Protein AF-A0A1F8Q2B1-F1 (afdb_monomer)

Sequence (82 aa):
MVLSRALFQAKADFAAGERDAKDLLASVVDLLATEPLVKLQYVSCAHPDTLQELNGQVSQALISLAANIGKTRLIDNVLLEA

Radius of gyration: 12.06 Å; Cα contacts (8 Å, |Δi|>4): 148; chains: 1; bounding box: 28×23×32 Å

pLDDT: mean 95.63, std 3.07, range [76.56, 97.94]

Structure (mmCIF, N/CA/C/O backbone):
data_AF-A0A1F8Q2B1-F1
#
_entry.id   AF-A0A1F8Q2B1-F1
#
loop_
_atom_site.group_PDB
_atom_site.id
_atom_site.type_symbol
_atom_site.label_atom_id
_atom_site.label_alt_id
_atom_site.label_comp_id
_atom_site.label_asym_id
_atom_site.label_entity_id
_atom_site.label_seq_id
_atom_site.pdbx_PDB_ins_code
_atom_site.Cartn_x
_atom_site.Cartn_y
_atom_site.Cartn_z
_atom_site.occupancy
_atom_site.B_iso_or_equiv
_atom_site.auth_seq_id
_atom_site.auth_comp_id
_atom_site.auth_asym_id
_atom_site.auth_atom_id
_atom_site.pdbx_PDB_model_num
ATOM 1 N N . MET A 1 1 ? -15.159 -3.097 -1.824 1.00 81.69 1 MET A N 1
ATOM 2 C CA . MET A 1 1 ? -15.004 -1.993 -0.842 1.00 81.69 1 MET A CA 1
ATOM 3 C C . MET A 1 1 ? -13.917 -1.042 -1.329 1.00 81.69 1 MET A C 1
ATOM 5 O O . MET A 1 1 ? -13.214 -1.400 -2.264 1.00 81.69 1 MET A O 1
ATOM 9 N N . VAL A 1 2 ? -13.767 0.154 -0.749 1.00 91.38 2 VAL A N 1
ATOM 10 C CA . VAL A 1 2 ? -12.712 1.101 -1.172 1.00 91.38 2 VAL A CA 1
ATOM 11 C C . VAL A 1 2 ? -11.292 0.561 -0.932 1.00 91.38 2 VAL A C 1
ATOM 13 O O . VAL A 1 2 ? -10.431 0.782 -1.770 1.00 91.38 2 VAL A O 1
ATOM 16 N N . LEU A 1 3 ? -11.081 -0.252 0.115 1.00 93.69 3 LEU A N 1
ATOM 17 C CA . LEU A 1 3 ? -9.797 -0.920 0.403 1.00 93.69 3 LEU A CA 1
ATOM 18 C C . LEU A 1 3 ? -9.338 -1.806 -0.762 1.00 93.69 3 LEU A C 1
ATOM 20 O O . LEU A 1 3 ? -8.272 -1.588 -1.330 1.00 93.69 3 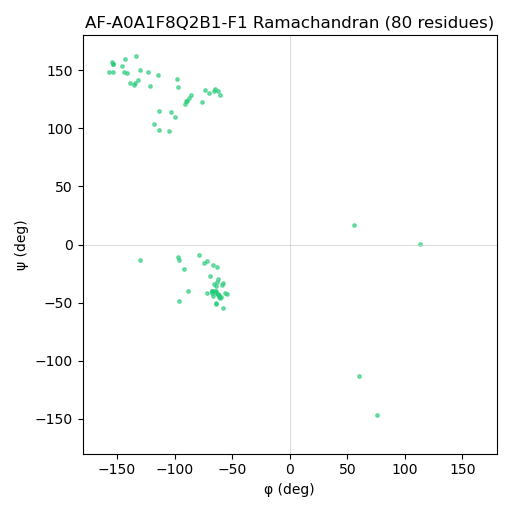LEU A O 1
ATOM 24 N N . SER A 1 4 ? -10.199 -2.734 -1.186 1.00 95.06 4 SER A N 1
ATOM 25 C CA . SER A 1 4 ? -9.905 -3.626 -2.310 1.00 95.06 4 SER A CA 1
ATOM 26 C C . SER A 1 4 ? -9.739 -2.860 -3.628 1.00 95.06 4 SER A C 1
ATOM 28 O O . SER A 1 4 ? -8.906 -3.219 -4.452 1.00 95.06 4 SER A O 1
ATOM 30 N N . ARG A 1 5 ? -10.510 -1.780 -3.837 1.00 95.94 5 ARG A N 1
ATOM 31 C CA . ARG A 1 5 ? -10.357 -0.909 -5.016 1.00 95.94 5 ARG A CA 1
ATOM 32 C C . ARG A 1 5 ? -9.000 -0.202 -5.027 1.00 95.94 5 ARG A C 1
ATOM 34 O O . ARG A 1 5 ? -8.408 -0.112 -6.091 1.00 95.94 5 ARG A O 1
ATOM 41 N N . ALA A 1 6 ? -8.515 0.257 -3.875 1.00 96.75 6 ALA A N 1
ATOM 42 C CA . ALA A 1 6 ? -7.240 0.964 -3.764 1.00 96.75 6 ALA A CA 1
ATOM 43 C C . ALA A 1 6 ? -6.065 0.034 -4.079 1.00 96.75 6 ALA A C 1
ATOM 45 O O . ALA A 1 6 ? -5.199 0.372 -4.878 1.00 96.75 6 ALA A O 1
ATOM 46 N N . LEU A 1 7 ? -6.096 -1.188 -3.547 1.00 97.31 7 LEU A N 1
ATOM 47 C CA . LEU A 1 7 ? -5.094 -2.206 -3.860 1.00 97.31 7 LEU A CA 1
ATOM 48 C C . LEU A 1 7 ? -5.120 -2.622 -5.337 1.00 97.31 7 LEU A C 1
ATOM 50 O O . LEU A 1 7 ? -4.070 -2.765 -5.962 1.00 97.31 7 LEU A O 1
ATOM 54 N N . PHE A 1 8 ? -6.306 -2.788 -5.928 1.00 97.00 8 PHE A N 1
ATOM 55 C CA . PHE A 1 8 ? -6.408 -3.097 -7.355 1.00 97.00 8 PHE A CA 1
ATOM 56 C C . PHE A 1 8 ? -6.004 -1.934 -8.259 1.00 97.00 8 PHE A C 1
ATOM 58 O O . PHE A 1 8 ? -5.522 -2.199 -9.357 1.00 97.00 8 PHE A O 1
ATOM 65 N N . GLN A 1 9 ? -6.138 -0.686 -7.807 1.00 96.75 9 GLN A N 1
ATOM 66 C CA . GLN A 1 9 ? -5.595 0.461 -8.527 1.00 96.75 9 GLN A CA 1
ATOM 67 C C . GLN A 1 9 ? -4.068 0.379 -8.588 1.00 96.75 9 GLN A C 1
ATOM 69 O O . GLN A 1 9 ? -3.523 0.365 -9.683 1.00 96.75 9 GLN A O 1
ATOM 74 N N . ALA A 1 10 ? -3.389 0.175 -7.456 1.00 97.06 10 ALA A N 1
ATOM 75 C CA . ALA A 1 10 ? -1.936 -0.008 -7.456 1.00 97.06 10 ALA A CA 1
ATOM 76 C C . ALA A 1 10 ? -1.492 -1.213 -8.306 1.00 97.06 10 ALA A C 1
ATOM 78 O O . ALA A 1 10 ? -0.475 -1.156 -8.992 1.00 97.06 10 ALA A O 1
ATOM 79 N N . LYS A 1 11 ? -2.282 -2.296 -8.331 1.00 97.25 11 LYS A N 1
ATOM 80 C CA . LYS A 1 11 ? -2.036 -3.425 -9.241 1.00 97.25 11 LYS A CA 1
ATOM 81 C C . LYS A 1 11 ? -2.181 -3.046 -10.714 1.00 97.25 11 LYS A C 1
ATOM 83 O O . LYS A 1 11 ? -1.394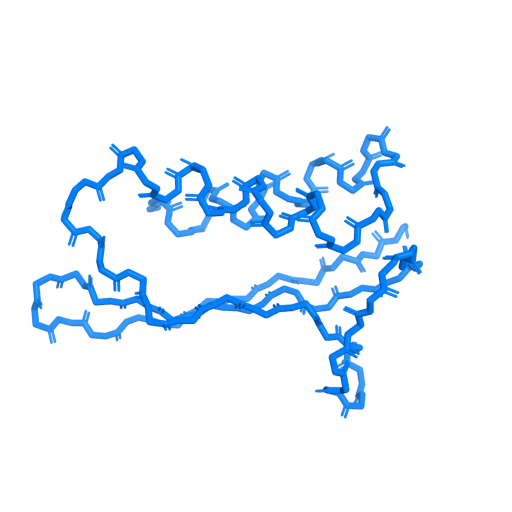 -3.515 -11.533 1.00 97.25 11 LYS A O 1
ATOM 88 N N . ALA A 1 12 ? -3.167 -2.225 -11.057 1.00 97.06 12 ALA A N 1
ATOM 89 C CA . ALA A 1 12 ? -3.346 -1.727 -12.414 1.00 97.06 12 ALA A CA 1
ATOM 90 C C . ALA A 1 12 ? -2.215 -0.770 -12.821 1.00 97.06 12 ALA A C 1
ATOM 92 O O . ALA A 1 12 ? -1.695 -0.903 -13.924 1.00 97.06 12 ALA A O 1
ATOM 93 N N . ASP A 1 13 ? -1.787 0.121 -11.925 1.00 96.75 13 ASP A N 1
ATOM 94 C CA . ASP A 1 13 ? -0.669 1.046 -12.151 1.00 96.75 13 ASP A CA 1
ATOM 95 C C . ASP A 1 13 ? 0.632 0.262 -12.376 1.00 96.75 13 ASP A C 1
ATOM 97 O O . ASP A 1 13 ? 1.361 0.498 -13.342 1.00 96.75 13 ASP A O 1
ATOM 101 N N . PHE A 1 14 ? 0.864 -0.774 -11.563 1.00 97.31 14 PHE A N 1
ATOM 102 C CA . PHE A 1 14 ? 1.963 -1.707 -11.773 1.00 97.31 14 PHE A CA 1
ATOM 103 C C . PHE A 1 14 ? 1.849 -2.433 -13.123 1.00 97.31 14 PHE A C 1
ATOM 105 O O . PHE A 1 14 ? 2.808 -2.492 -13.888 1.00 97.31 14 PHE A O 1
ATOM 112 N N . ALA A 1 15 ? 0.677 -2.943 -13.496 1.00 96.00 15 ALA A N 1
ATOM 113 C CA . ALA A 1 15 ? 0.494 -3.563 -14.810 1.00 96.00 15 ALA A CA 1
ATOM 114 C C . ALA A 1 15 ? 0.724 -2.575 -15.977 1.00 96.00 15 ALA A C 1
ATOM 116 O O . ALA A 1 15 ? 1.181 -2.982 -17.043 1.00 96.00 15 ALA A O 1
ATOM 117 N N . ALA A 1 16 ? 0.461 -1.281 -15.769 1.00 96.44 16 ALA A N 1
ATOM 118 C CA . ALA A 1 16 ? 0.678 -0.216 -16.748 1.00 96.44 16 ALA A CA 1
ATOM 119 C C . ALA A 1 16 ? 2.146 0.237 -16.867 1.00 96.44 16 ALA A C 1
ATOM 121 O O . ALA A 1 16 ? 2.480 0.980 -17.789 1.00 96.44 16 ALA A O 1
ATOM 122 N N . GLY A 1 17 ? 3.026 -0.231 -15.977 1.00 96.31 17 GLY A N 1
ATOM 123 C CA . GLY A 1 17 ? 4.463 0.040 -16.020 1.00 96.31 17 GLY A CA 1
ATOM 124 C C . GLY A 1 17 ? 4.991 0.893 -14.870 1.00 96.31 17 GLY A C 1
ATOM 125 O O . GLY A 1 17 ? 6.199 1.115 -14.826 1.00 96.31 17 GLY A O 1
ATOM 126 N N . GLU A 1 18 ? 4.143 1.321 -13.929 1.00 97.12 18 GLU A N 1
ATOM 127 C CA . GLU A 1 18 ? 4.616 1.982 -12.711 1.00 97.12 18 GLU A CA 1
ATOM 128 C C . GLU A 1 18 ? 5.429 0.994 -11.869 1.00 97.12 18 GLU A C 1
ATOM 130 O O . GLU A 1 18 ? 5.042 -0.160 -11.661 1.00 97.12 18 GLU A O 1
ATOM 135 N N . ARG A 1 19 ? 6.604 1.415 -11.419 1.00 96.31 19 ARG A N 1
ATOM 136 C CA . ARG A 1 19 ? 7.541 0.573 -10.673 1.00 96.31 19 ARG A CA 1
ATOM 137 C C . ARG A 1 19 ? 8.014 1.247 -9.399 1.00 96.31 19 ARG A C 1
ATOM 139 O O . ARG A 1 19 ? 8.609 0.554 -8.586 1.00 96.31 19 ARG A O 1
ATOM 146 N N . ASP A 1 20 ? 7.790 2.541 -9.197 1.00 97.38 20 ASP A N 1
ATOM 147 C CA . ASP A 1 20 ? 8.204 3.204 -7.969 1.00 97.38 20 ASP A CA 1
ATOM 148 C C . ASP A 1 20 ? 7.255 2.865 -6.811 1.00 97.38 20 ASP A C 1
ATOM 150 O O . ASP A 1 20 ? 6.044 3.086 -6.861 1.00 97.38 20 ASP A O 1
ATOM 154 N N . ALA A 1 21 ? 7.814 2.315 -5.732 1.00 96.75 21 ALA A N 1
ATOM 155 C CA . ALA A 1 21 ? 7.055 1.931 -4.550 1.00 96.75 21 ALA A CA 1
ATOM 156 C C . ALA A 1 21 ? 6.292 3.109 -3.924 1.00 96.75 21 ALA A C 1
ATOM 158 O O . ALA A 1 21 ? 5.210 2.898 -3.379 1.00 96.75 21 ALA A O 1
ATOM 159 N N . LYS A 1 22 ? 6.824 4.337 -3.984 1.00 96.88 22 LYS A N 1
ATOM 160 C CA . LYS A 1 22 ? 6.150 5.510 -3.415 1.00 96.88 22 LYS A CA 1
ATOM 161 C C . LYS A 1 22 ? 4.942 5.901 -4.247 1.00 96.88 22 LYS A C 1
ATOM 163 O O . LYS A 1 22 ? 3.907 6.184 -3.656 1.00 96.88 22 LYS A O 1
ATOM 168 N N . ASP A 1 23 ? 5.057 5.865 -5.569 1.00 97.19 23 ASP A N 1
ATOM 169 C CA . ASP A 1 23 ? 3.955 6.214 -6.469 1.00 97.19 23 ASP A CA 1
ATOM 170 C C . ASP A 1 23 ? 2.819 5.183 -6.371 1.00 97.19 23 ASP A C 1
ATOM 172 O O . ASP A 1 23 ? 1.647 5.543 -6.243 1.00 97.19 23 ASP A O 1
ATOM 176 N N . LEU A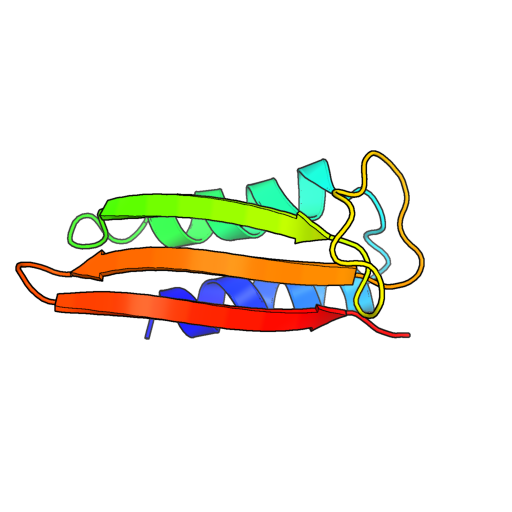 1 24 ? 3.164 3.894 -6.276 1.00 97.06 24 LEU A N 1
ATOM 177 C CA . LEU A 1 24 ? 2.195 2.824 -6.017 1.00 97.06 24 LEU A CA 1
ATOM 178 C C . LEU A 1 24 ? 1.480 3.003 -4.668 1.00 97.06 24 LEU A C 1
ATOM 180 O O . LEU A 1 24 ? 0.264 2.832 -4.581 1.00 97.06 24 LEU A O 1
ATOM 184 N N . LEU A 1 25 ? 2.210 3.357 -3.605 1.00 97.25 25 LEU A N 1
ATOM 185 C CA . LEU A 1 25 ? 1.616 3.628 -2.292 1.00 97.25 25 LEU A CA 1
ATOM 186 C C . LEU A 1 25 ? 0.752 4.891 -2.300 1.00 97.25 25 LEU A C 1
ATOM 188 O O . LEU A 1 25 ? -0.318 4.891 -1.690 1.00 97.25 25 LEU A O 1
ATOM 192 N N . ALA A 1 26 ? 1.188 5.943 -2.994 1.00 97.00 26 ALA A N 1
ATOM 193 C CA . ALA A 1 26 ? 0.441 7.187 -3.130 1.00 97.00 26 ALA A CA 1
ATOM 194 C C . ALA A 1 26 ? -0.918 6.935 -3.794 1.00 97.00 26 ALA A C 1
ATOM 196 O O . ALA A 1 26 ? -1.936 7.345 -3.247 1.00 97.00 26 ALA A O 1
ATOM 197 N N . SER A 1 27 ? -0.955 6.143 -4.870 1.00 96.62 27 SER A N 1
ATOM 198 C CA . SER A 1 27 ? -2.199 5.727 -5.536 1.00 96.62 27 SER A CA 1
ATOM 199 C C . SER A 1 27 ? -3.193 5.055 -4.573 1.00 96.62 27 SER A C 1
ATOM 201 O O . SER A 1 27 ? -4.387 5.380 -4.553 1.00 96.62 27 SER A O 1
ATOM 203 N N . VAL A 1 28 ? -2.703 4.174 -3.688 1.00 97.00 28 VAL A N 1
ATOM 204 C CA . VAL A 1 28 ? -3.539 3.556 -2.644 1.00 97.00 28 VAL A CA 1
ATOM 205 C C . VAL A 1 28 ? -4.058 4.607 -1.664 1.00 97.00 28 VAL A C 1
ATOM 207 O O . VAL A 1 28 ? -5.254 4.636 -1.373 1.00 97.00 28 VAL A O 1
ATOM 210 N N . VAL A 1 29 ? -3.176 5.459 -1.135 1.00 96.81 29 VAL A N 1
ATOM 211 C CA . VAL A 1 29 ? -3.531 6.482 -0.139 1.00 96.81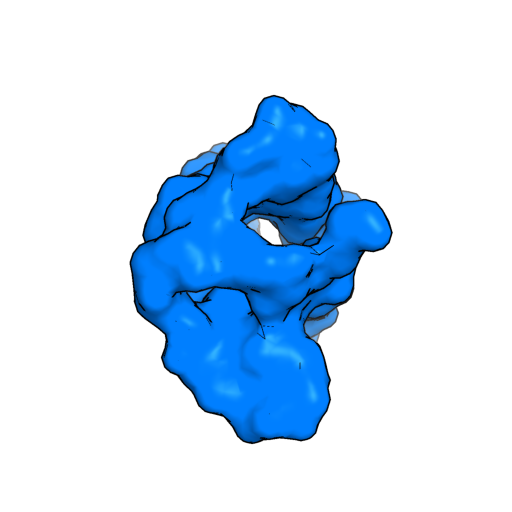 29 VAL A CA 1
ATOM 212 C C . VAL A 1 29 ? -4.547 7.472 -0.700 1.00 96.81 29 VAL A C 1
ATOM 214 O O . VAL A 1 29 ? -5.549 7.745 -0.037 1.00 96.81 29 VAL A O 1
ATOM 217 N N . ASP A 1 30 ? -4.333 7.952 -1.921 1.00 96.06 30 ASP A N 1
ATOM 218 C CA . ASP A 1 30 ? -5.186 8.937 -2.579 1.00 96.0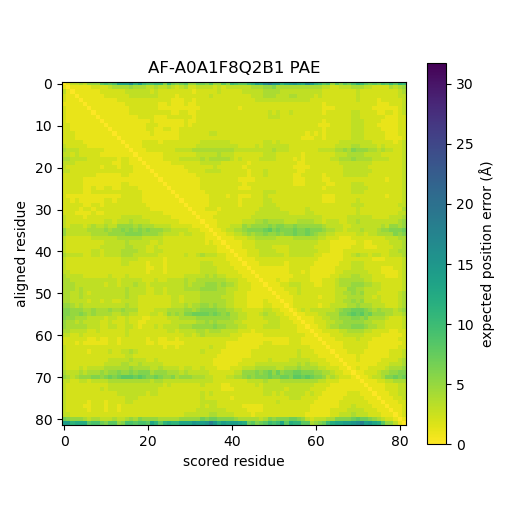6 30 ASP A CA 1
ATOM 219 C C . ASP A 1 30 ? -6.596 8.389 -2.792 1.00 96.06 30 ASP A C 1
ATOM 221 O O . ASP A 1 30 ? -7.580 9.072 -2.496 1.00 96.06 30 ASP A O 1
ATOM 225 N N . LEU A 1 31 ? -6.728 7.124 -3.214 1.00 95.62 31 LEU A N 1
ATOM 226 C CA . LEU A 1 31 ? -8.048 6.518 -3.359 1.00 95.62 31 LEU A CA 1
ATOM 227 C C . LEU A 1 31 ? -8.738 6.320 -2.004 1.00 95.62 31 LEU A C 1
ATOM 229 O O . LEU A 1 31 ? -9.942 6.560 -1.890 1.00 95.62 31 LEU A O 1
ATOM 233 N N . LEU A 1 32 ? -8.009 5.905 -0.965 1.00 95.31 32 LEU A N 1
ATOM 234 C CA . LEU A 1 32 ? -8.584 5.751 0.375 1.00 95.31 32 LEU A CA 1
ATOM 235 C C . LEU A 1 32 ? -9.027 7.089 0.972 1.00 95.31 32 LEU A C 1
ATOM 237 O O . LEU A 1 32 ? -10.054 7.127 1.647 1.00 95.31 32 LEU A O 1
ATOM 241 N N . ALA A 1 33 ? -8.313 8.179 0.684 1.00 93.88 33 ALA A N 1
ATOM 242 C CA . ALA A 1 33 ? -8.662 9.522 1.138 1.00 93.88 33 ALA A CA 1
ATOM 243 C C . ALA A 1 33 ? -10.014 10.015 0.587 1.00 93.88 33 ALA A C 1
ATOM 245 O O . ALA A 1 33 ? -10.629 10.903 1.179 1.00 93.88 33 ALA A O 1
ATOM 246 N N . THR A 1 34 ? -10.518 9.416 -0.500 1.00 94.31 34 THR A N 1
ATOM 247 C CA . THR A 1 34 ? -11.854 9.726 -1.041 1.00 94.31 34 THR A CA 1
ATOM 248 C C . THR A 1 34 ? -13.010 9.194 -0.186 1.00 94.31 34 THR A C 1
ATOM 250 O O . THR A 1 34 ? -14.147 9.625 -0.373 1.00 94.31 34 THR A O 1
ATOM 253 N N . GLU A 1 35 ? -12.746 8.287 0.762 1.00 94.25 35 GLU A N 1
ATOM 254 C CA . GLU A 1 35 ? -13.756 7.688 1.637 1.00 94.25 35 GLU A CA 1
ATOM 255 C C . GLU A 1 35 ? -13.540 8.116 3.104 1.00 94.25 35 GLU A C 1
ATOM 257 O O . GLU A 1 35 ? -12.736 7.512 3.820 1.00 94.25 35 GLU A O 1
ATOM 262 N N . PRO A 1 36 ? -14.275 9.125 3.610 1.00 90.94 36 PRO A N 1
ATOM 263 C CA . PRO A 1 36 ? -14.043 9.701 4.938 1.00 90.94 36 PRO A CA 1
ATOM 264 C C . PRO A 1 36 ? -14.333 8.743 6.105 1.00 90.94 36 PRO A C 1
ATOM 266 O O . PRO A 1 36 ? -13.892 8.986 7.230 1.00 90.94 36 PRO A O 1
ATOM 269 N N . LEU A 1 37 ? -15.076 7.653 5.877 1.00 93.56 37 LEU A N 1
ATOM 270 C CA . LEU A 1 37 ? -15.330 6.639 6.906 1.00 93.56 37 LEU A CA 1
ATOM 271 C C . LEU A 1 37 ? -14.118 5.740 7.178 1.00 93.56 37 LEU A C 1
ATOM 273 O O . LEU A 1 37 ? -14.087 5.051 8.204 1.00 93.56 37 LEU A O 1
ATOM 277 N N . VAL A 1 38 ? -13.136 5.736 6.276 1.00 95.56 38 VAL A N 1
ATOM 278 C CA . VAL A 1 38 ? -11.933 4.914 6.374 1.00 95.56 38 VAL A CA 1
ATOM 279 C C . VAL A 1 38 ? -10.844 5.682 7.107 1.00 95.56 38 VAL A C 1
ATOM 281 O O . VAL A 1 38 ? -10.383 6.732 6.678 1.00 95.56 38 VAL A O 1
ATOM 284 N N . LYS A 1 39 ? -10.385 5.118 8.223 1.00 95.88 39 LYS A N 1
ATOM 285 C CA . LYS A 1 39 ? -9.224 5.620 8.963 1.00 95.88 39 LYS A CA 1
ATOM 286 C C . LYS A 1 39 ? -8.039 4.702 8.714 1.00 95.88 39 LYS A C 1
ATOM 288 O O . LYS A 1 39 ? -7.939 3.651 9.355 1.00 95.88 39 LYS A O 1
ATOM 293 N N . LEU A 1 40 ? -7.177 5.086 7.776 1.00 96.19 40 LEU A N 1
ATOM 294 C CA . LEU A 1 40 ? -5.943 4.364 7.466 1.00 96.19 40 LEU A CA 1
ATOM 295 C C . LEU A 1 40 ? -5.033 4.319 8.705 1.00 96.19 40 LEU A C 1
ATOM 297 O O . LEU A 1 40 ? -4.784 5.347 9.331 1.00 96.19 40 LEU A O 1
ATOM 301 N N . GLN A 1 41 ? -4.570 3.125 9.075 1.00 96.56 41 GLN A N 1
ATOM 302 C CA . GLN A 1 41 ? -3.579 2.927 10.139 1.00 96.56 41 GLN A CA 1
ATOM 303 C C . GLN A 1 41 ? -2.177 2.815 9.554 1.00 96.56 41 GLN A C 1
ATOM 305 O O . GLN A 1 41 ? -1.257 3.465 10.037 1.00 96.56 41 GLN A O 1
ATOM 310 N N . TYR A 1 42 ? -2.024 1.977 8.528 1.00 95.06 42 TYR A N 1
ATOM 311 C CA . TYR A 1 42 ? -0.784 1.851 7.777 1.00 95.06 42 TYR A CA 1
ATOM 312 C C . TYR A 1 42 ? -1.069 1.365 6.358 1.00 95.06 42 TYR A C 1
ATOM 314 O O . TYR A 1 42 ? -2.068 0.686 6.107 1.00 95.06 42 TYR A O 1
ATOM 322 N N . VAL A 1 43 ? -0.147 1.696 5.463 1.00 97.00 43 VAL A N 1
ATOM 323 C CA . VAL A 1 43 ? 0.032 1.083 4.152 1.00 97.00 43 VAL A CA 1
ATOM 324 C C . VAL A 1 43 ? 1.533 0.854 3.984 1.00 97.00 43 VAL A C 1
ATOM 326 O O . VAL A 1 43 ? 2.325 1.700 4.396 1.00 97.00 43 VAL A O 1
ATOM 329 N N . SER A 1 44 ? 1.934 -0.297 3.461 1.00 97.06 44 SER A N 1
ATOM 330 C CA . SER A 1 44 ? 3.344 -0.643 3.262 1.00 97.06 44 SER A CA 1
ATOM 331 C C . SER A 1 44 ? 3.523 -1.396 1.950 1.00 97.06 44 SER A C 1
ATOM 333 O O . SER A 1 44 ? 2.629 -2.128 1.520 1.00 97.06 44 SER A O 1
ATOM 335 N N . CYS A 1 45 ? 4.678 -1.187 1.323 1.00 97.81 45 CYS A N 1
ATOM 336 C CA . CYS A 1 45 ? 5.145 -1.892 0.139 1.00 97.81 45 CYS A CA 1
ATOM 337 C C . CYS A 1 45 ? 6.372 -2.703 0.554 1.00 97.81 45 CYS A C 1
ATOM 339 O O . CYS A 1 45 ? 7.387 -2.132 0.954 1.00 97.81 45 CYS A O 1
ATOM 341 N N . ALA A 1 46 ? 6.276 -4.028 0.498 1.00 97.94 46 ALA A N 1
ATOM 342 C CA . ALA A 1 46 ? 7.314 -4.920 0.998 1.00 97.94 46 ALA A CA 1
ATOM 343 C C . ALA A 1 46 ? 7.637 -6.036 0.004 1.00 97.94 46 ALA A C 1
ATOM 345 O O . ALA A 1 46 ? 6.853 -6.340 -0.891 1.00 97.94 46 ALA A O 1
ATOM 346 N N . HIS A 1 47 ? 8.789 -6.677 0.164 1.00 97.00 47 HIS A N 1
ATOM 347 C CA . HIS A 1 47 ? 9.120 -7.866 -0.609 1.00 97.00 47 HIS A CA 1
ATOM 348 C C . HIS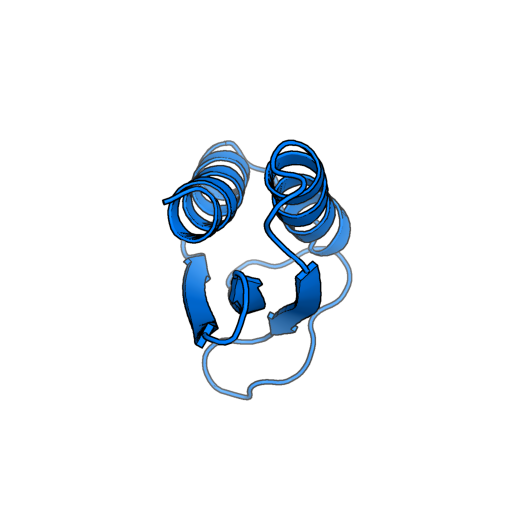 A 1 47 ? 8.150 -9.009 -0.252 1.00 97.00 47 HIS A C 1
ATOM 350 O O . HIS A 1 47 ? 7.960 -9.262 0.942 1.00 97.00 47 HIS A O 1
ATOM 356 N N . PRO A 1 48 ? 7.583 -9.740 -1.234 1.00 95.56 48 PRO A N 1
ATOM 357 C CA . PRO A 1 48 ? 6.595 -10.791 -0.972 1.00 95.56 48 PRO A CA 1
ATOM 358 C C . PRO A 1 48 ? 7.080 -11.878 -0.006 1.00 95.56 48 PRO A C 1
ATOM 360 O O . PRO A 1 48 ? 6.342 -12.271 0.893 1.00 95.56 48 PRO A O 1
ATOM 363 N N . ASP A 1 49 ? 8.336 -12.311 -0.154 1.00 94.88 49 ASP A N 1
ATOM 364 C CA . ASP A 1 49 ? 8.892 -13.399 0.664 1.00 94.88 49 ASP A CA 1
ATOM 365 C C . ASP A 1 49 ? 9.529 -12.947 1.986 1.00 94.88 49 ASP A C 1
ATOM 367 O O . ASP A 1 49 ? 9.402 -13.623 3.005 1.00 94.88 49 ASP A O 1
ATOM 371 N N . THR A 1 50 ? 10.261 -11.827 1.987 1.00 95.94 50 THR A N 1
ATOM 372 C CA . THR A 1 50 ? 11.061 -11.408 3.152 1.00 95.94 50 THR A CA 1
ATOM 373 C C . THR A 1 50 ? 10.342 -10.400 4.041 1.00 95.94 50 THR A C 1
ATOM 375 O O . THR A 1 50 ? 10.803 -10.146 5.153 1.00 95.94 50 THR A O 1
ATOM 378 N N . LEU A 1 51 ? 9.240 -9.812 3.555 1.00 95.50 51 LEU A N 1
ATOM 379 C CA . LEU A 1 51 ? 8.493 -8.728 4.199 1.00 95.50 51 LEU A CA 1
ATOM 380 C C . LEU A 1 51 ? 9.341 -7.485 4.519 1.00 95.50 51 LEU A C 1
ATOM 382 O O . LEU A 1 51 ? 8.929 -6.635 5.306 1.00 95.50 51 LEU A O 1
ATOM 386 N N . GLN A 1 52 ? 10.518 -7.356 3.903 1.00 96.50 52 GLN A N 1
ATOM 387 C CA . GLN A 1 52 ? 11.336 -6.154 4.016 1.00 96.50 52 GLN A CA 1
ATOM 388 C C . GLN A 1 52 ? 10.715 -5.034 3.190 1.00 96.50 52 GLN A C 1
ATOM 390 O O . GLN A 1 52 ? 10.358 -5.249 2.032 1.00 96.50 52 GLN A O 1
ATOM 395 N N . GLU A 1 53 ? 10.601 -3.846 3.778 1.00 95.69 53 GLU A N 1
ATOM 396 C CA . GLU A 1 53 ? 10.055 -2.685 3.082 1.00 95.69 53 GLU A CA 1
ATOM 397 C C . GLU A 1 53 ? 10.925 -2.312 1.883 1.00 95.69 53 GLU A C 1
ATOM 399 O O . GLU A 1 53 ? 12.153 -2.215 1.970 1.00 95.69 53 GLU A O 1
ATOM 404 N N . LEU A 1 54 ? 10.263 -2.109 0.751 1.00 96.00 54 LEU A N 1
ATOM 405 C CA . LEU A 1 54 ? 10.900 -1.753 -0.502 1.00 96.00 54 LEU A CA 1
ATOM 406 C C . LEU A 1 54 ? 10.814 -0.243 -0.714 1.00 96.00 54 LEU A C 1
ATOM 408 O O . LEU A 1 54 ? 9.815 0.400 -0.398 1.00 96.00 54 LEU A O 1
ATOM 412 N N . ASN A 1 55 ? 11.879 0.319 -1.276 1.00 93.88 55 ASN A N 1
ATOM 413 C CA . ASN A 1 55 ? 11.969 1.730 -1.627 1.00 93.88 55 ASN A CA 1
ATOM 414 C C . ASN A 1 55 ? 12.482 1.865 -3.063 1.00 93.88 55 ASN A C 1
ATOM 416 O O . ASN A 1 55 ? 13.394 1.141 -3.460 1.00 93.88 55 ASN A O 1
ATOM 420 N N . GLY A 1 56 ? 11.941 2.828 -3.811 1.00 95.00 56 GLY A N 1
ATOM 421 C CA . GLY A 1 56 ? 12.296 3.048 -5.214 1.00 95.00 56 GLY A CA 1
ATOM 422 C C . GLY A 1 56 ? 11.662 2.013 -6.141 1.00 95.00 56 GLY A C 1
ATOM 423 O O . GLY A 1 56 ? 10.557 1.540 -5.880 1.00 95.00 56 GLY A O 1
ATOM 424 N N . GLN A 1 57 ? 12.362 1.661 -7.222 1.00 95.75 57 GLN A N 1
ATOM 425 C CA . GLN A 1 57 ? 11.841 0.738 -8.229 1.00 95.75 57 GLN A CA 1
ATOM 426 C C . GLN A 1 57 ? 11.738 -0.703 -7.717 1.00 95.75 57 GLN A C 1
ATOM 428 O O . GLN A 1 57 ? 12.712 -1.268 -7.218 1.00 95.75 57 GLN A O 1
ATOM 433 N N . VAL A 1 58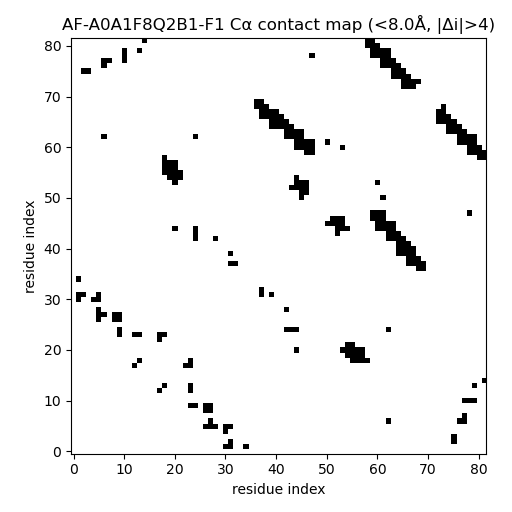 ? 10.572 -1.320 -7.913 1.00 95.62 58 VAL A N 1
ATOM 434 C CA . VAL A 1 58 ? 10.273 -2.700 -7.521 1.00 95.62 58 VAL A CA 1
ATOM 435 C C . VAL A 1 58 ? 9.873 -3.540 -8.731 1.00 95.62 58 VAL A C 1
ATOM 437 O O . VAL A 1 58 ? 9.099 -3.105 -9.578 1.00 95.62 58 VAL A O 1
ATOM 440 N N . SER A 1 59 ? 10.401 -4.761 -8.824 1.00 94.62 59 SER A N 1
ATOM 441 C CA . SER A 1 59 ? 10.016 -5.754 -9.843 1.00 94.62 59 SER A CA 1
ATOM 442 C C . SER A 1 59 ? 8.889 -6.679 -9.383 1.00 94.62 59 SER A C 1
ATOM 444 O O . SER A 1 59 ? 8.205 -7.274 -10.209 1.00 94.62 59 SER A O 1
ATOM 446 N N . GLN A 1 60 ? 8.711 -6.792 -8.071 1.00 96.25 60 GLN A N 1
ATOM 447 C CA . GLN A 1 60 ? 7.615 -7.468 -7.397 1.00 96.25 60 GLN A CA 1
ATOM 448 C C . GLN A 1 60 ? 7.433 -6.825 -6.026 1.00 96.25 60 GLN A C 1
ATOM 450 O O . GLN A 1 60 ? 8.408 -6.367 -5.422 1.00 96.25 60 GLN A O 1
ATOM 455 N N . ALA A 1 61 ? 6.205 -6.793 -5.527 1.00 97.25 61 ALA A N 1
ATOM 456 C CA . ALA A 1 61 ? 5.916 -6.227 -4.218 1.00 97.25 61 ALA A CA 1
ATOM 457 C C . ALA A 1 61 ? 4.617 -6.777 -3.635 1.00 97.25 61 ALA A C 1
ATOM 459 O O . ALA A 1 61 ? 3.659 -7.054 -4.345 1.00 97.25 61 ALA A O 1
ATOM 460 N N . LEU A 1 62 ? 4.563 -6.881 -2.316 1.00 97.94 62 LEU A N 1
ATOM 461 C CA . LEU A 1 62 ? 3.349 -7.069 -1.547 1.00 97.94 62 LEU A CA 1
ATOM 462 C C . LEU A 1 62 ? 2.940 -5.709 -0.984 1.00 97.94 62 LEU A C 1
ATOM 464 O O . LEU A 1 62 ? 3.597 -5.184 -0.083 1.00 97.94 62 LEU A O 1
ATOM 468 N N . ILE A 1 63 ? 1.847 -5.146 -1.496 1.00 97.94 63 ILE A N 1
ATOM 469 C CA . ILE A 1 63 ? 1.227 -3.980 -0.868 1.00 97.94 63 ILE A CA 1
ATOM 470 C C . ILE A 1 63 ? 0.254 -4.487 0.182 1.00 97.94 63 ILE A C 1
ATOM 472 O O . ILE A 1 63 ? -0.623 -5.293 -0.121 1.00 97.94 63 ILE A O 1
ATOM 476 N N . SER A 1 64 ? 0.391 -4.012 1.413 1.00 97.62 64 SER A N 1
ATOM 477 C CA . SER A 1 64 ? -0.497 -4.360 2.520 1.00 97.62 64 SER A CA 1
ATOM 478 C C . SER A 1 64 ? -0.985 -3.111 3.236 1.00 97.62 64 SER A C 1
ATOM 480 O O . SER A 1 64 ? -0.294 -2.094 3.275 1.00 97.62 64 SER A O 1
ATOM 482 N N . LEU A 1 65 ? -2.188 -3.181 3.800 1.00 97.25 65 LEU A N 1
ATOM 483 C CA . LEU A 1 65 ? -2.783 -2.081 4.545 1.00 97.25 65 LEU A CA 1
ATOM 484 C C . LEU A 1 65 ? -3.584 -2.566 5.750 1.00 97.25 65 LEU A C 1
ATOM 486 O O . LEU A 1 65 ? -4.056 -3.705 5.802 1.00 97.25 65 LEU A O 1
ATOM 490 N N . ALA A 1 66 ? -3.794 -1.657 6.699 1.00 96.94 66 ALA A N 1
ATOM 491 C CA . ALA A 1 66 ? -4.827 -1.786 7.715 1.00 96.94 66 ALA A CA 1
ATOM 492 C C . ALA A 1 66 ? -5.589 -0.478 7.874 1.00 96.94 66 ALA A C 1
ATOM 494 O O . ALA A 1 66 ? -4.995 0.600 7.924 1.00 96.94 66 ALA A O 1
ATOM 495 N N . ALA A 1 67 ? -6.905 -0.572 8.027 1.00 96.88 67 ALA A N 1
ATOM 496 C CA . ALA A 1 67 ? -7.757 0.582 8.257 1.00 96.88 67 ALA A CA 1
ATOM 497 C C . ALA A 1 67 ? -8.929 0.247 9.183 1.00 96.88 67 ALA A C 1
ATOM 499 O O . ALA A 1 67 ? -9.387 -0.894 9.252 1.00 96.88 67 ALA A O 1
ATOM 500 N N . ASN A 1 68 ? -9.439 1.257 9.884 1.00 96.62 68 ASN A N 1
ATOM 501 C CA . ASN A 1 68 ? -10.688 1.148 10.632 1.00 96.62 68 ASN A CA 1
ATOM 502 C C . ASN A 1 68 ? -11.853 1.711 9.819 1.00 96.62 68 ASN A C 1
ATOM 504 O O . ASN A 1 68 ? -11.757 2.818 9.292 1.00 96.62 68 ASN A O 1
ATOM 508 N N . ILE A 1 69 ? -12.971 0.986 9.809 1.00 94.06 69 ILE A N 1
ATOM 509 C CA . ILE A 1 69 ? -14.274 1.463 9.338 1.00 94.06 69 ILE A CA 1
ATOM 510 C C . ILE A 1 69 ? -15.227 1.406 10.531 1.00 94.06 69 ILE A C 1
ATOM 512 O O . ILE A 1 69 ? -15.649 0.334 10.974 1.00 94.06 69 ILE A O 1
ATOM 516 N N . GLY A 1 70 ? -15.508 2.568 11.122 1.00 91.06 70 GLY A N 1
ATOM 517 C CA . GLY A 1 70 ? -16.187 2.638 12.416 1.00 91.06 70 GLY A CA 1
ATOM 518 C C . GLY A 1 70 ? -15.376 1.934 13.513 1.00 91.06 70 GLY A C 1
ATOM 519 O O . GLY A 1 70 ? -14.295 2.394 13.875 1.00 91.06 70 GLY A O 1
ATOM 520 N N . LYS A 1 71 ? -15.906 0.826 14.047 1.00 93.62 71 LYS A N 1
ATOM 521 C CA . LYS A 1 71 ? -15.248 -0.006 15.078 1.00 93.62 71 LYS A CA 1
ATOM 522 C C . LYS A 1 71 ? -14.513 -1.221 14.504 1.00 93.62 71 LYS A C 1
ATOM 524 O O . LYS A 1 71 ? -13.793 -1.893 15.236 1.00 93.62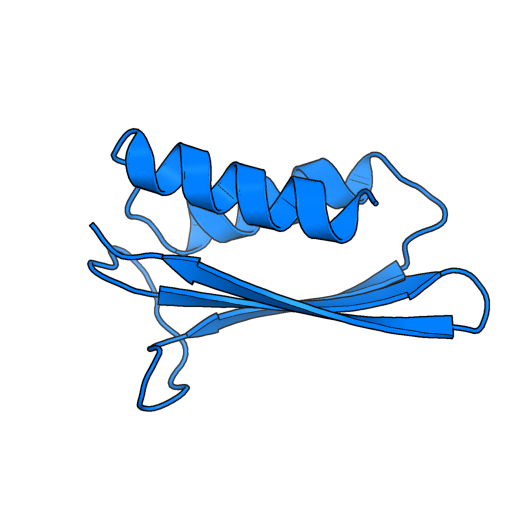 71 LYS A O 1
ATOM 529 N N . THR A 1 72 ? -14.717 -1.523 13.225 1.00 95.81 72 THR A N 1
ATOM 530 C CA . THR A 1 72 ? -14.165 -2.719 12.589 1.00 95.81 72 THR A CA 1
ATOM 531 C C . THR A 1 72 ? -12.788 -2.406 12.030 1.00 95.81 72 THR A C 1
ATOM 533 O O . THR A 1 72 ? -12.652 -1.507 11.200 1.00 95.81 72 THR A O 1
ATOM 536 N N . ARG A 1 73 ? -11.778 -3.165 12.459 1.00 96.31 73 ARG A N 1
ATOM 537 C CA . ARG A 1 73 ? -10.434 -3.125 11.879 1.00 96.31 73 ARG A CA 1
ATOM 538 C C . ARG A 1 73 ? -10.347 -4.134 10.745 1.00 96.31 73 ARG A C 1
ATOM 540 O O . ARG A 1 73 ? -10.588 -5.318 10.962 1.00 96.31 73 ARG A O 1
ATOM 547 N N . LEU A 1 74 ? -9.987 -3.662 9.562 1.00 97.00 74 LEU A N 1
ATOM 548 C CA . LEU A 1 74 ? -9.780 -4.479 8.375 1.00 97.00 74 LEU A CA 1
ATOM 549 C C . LEU A 1 74 ? -8.310 -4.431 7.977 1.00 97.00 74 LEU A C 1
ATOM 551 O O . LEU A 1 74 ? -7.648 -3.405 8.139 1.00 97.00 74 LEU A O 1
ATOM 555 N N . ILE A 1 75 ? -7.830 -5.552 7.457 1.00 97.06 75 ILE A N 1
ATOM 556 C CA . ILE A 1 75 ? -6.536 -5.673 6.794 1.00 97.06 75 ILE A CA 1
ATOM 557 C C . ILE A 1 75 ? -6.786 -6.205 5.391 1.00 97.06 75 ILE A C 1
ATOM 559 O O . ILE A 1 75 ? -7.749 -6.945 5.181 1.00 97.06 75 ILE A O 1
ATOM 563 N N . ASP A 1 76 ? -5.944 -5.809 4.451 1.00 97.25 76 ASP A N 1
ATOM 564 C CA . ASP A 1 76 ? -5.997 -6.308 3.083 1.00 97.25 76 ASP A CA 1
ATOM 565 C C . ASP A 1 76 ? -4.605 -6.194 2.454 1.00 97.25 76 ASP A C 1
ATOM 567 O O . ASP A 1 76 ? -3.771 -5.400 2.907 1.00 97.25 76 ASP A O 1
ATOM 571 N N . ASN A 1 77 ? -4.338 -6.999 1.433 1.00 97.25 77 ASN A N 1
ATOM 572 C CA . ASN A 1 77 ? -3.061 -7.008 0.738 1.00 97.25 77 ASN A CA 1
ATOM 573 C C . ASN A 1 77 ? -3.205 -7.483 -0.711 1.00 97.25 77 ASN A C 1
ATOM 575 O O . ASN A 1 77 ? -4.104 -8.246 -1.052 1.00 97.25 77 ASN A O 1
ATOM 579 N N . VAL A 1 78 ? -2.274 -7.069 -1.567 1.00 97.56 78 VAL A N 1
ATOM 580 C CA . VAL A 1 78 ? -2.200 -7.508 -2.961 1.00 97.56 78 VAL A CA 1
ATOM 581 C C . VAL A 1 78 ? -0.757 -7.772 -3.363 1.00 97.56 78 VAL A C 1
ATOM 583 O O . VAL A 1 78 ? 0.148 -7.019 -3.006 1.00 97.56 78 VAL A O 1
ATOM 586 N N . LEU A 1 79 ? -0.561 -8.856 -4.111 1.00 97.62 79 LEU A N 1
ATOM 587 C CA . LEU A 1 79 ? 0.707 -9.171 -4.755 1.00 97.62 79 LEU A CA 1
ATOM 588 C C . LEU A 1 79 ? 0.786 -8.466 -6.114 1.00 97.62 79 LEU A C 1
ATOM 590 O O . LEU A 1 79 ? -0.133 -8.566 -6.937 1.00 97.62 79 LEU A O 1
ATOM 594 N N . LEU A 1 80 ? 1.892 -7.759 -6.314 1.00 96.62 80 LEU A N 1
ATOM 595 C CA . LEU A 1 80 ? 2.321 -7.140 -7.556 1.00 96.62 80 LEU A CA 1
ATOM 596 C C . LEU A 1 80 ? 3.422 -8.006 -8.159 1.00 96.62 80 LEU A C 1
ATOM 598 O O . LEU A 1 80 ? 4.503 -8.133 -7.587 1.00 96.62 80 LEU A O 1
ATOM 602 N N . GLU A 1 81 ? 3.123 -8.596 -9.303 1.00 90.94 81 GLU A N 1
ATOM 603 C CA . GLU A 1 81 ? 4.015 -9.435 -10.096 1.00 90.94 81 GLU A CA 1
ATOM 604 C C . GLU A 1 81 ? 3.715 -9.169 -11.577 1.00 90.94 81 GLU A C 1
ATOM 606 O O . GLU A 1 81 ? 2.596 -8.764 -11.918 1.00 90.94 81 GLU A O 1
ATOM 611 N N . ALA A 1 82 ? 4.742 -9.285 -12.420 1.00 76.56 82 ALA A N 1
ATOM 612 C CA . ALA A 1 82 ? 4.658 -9.038 -13.860 1.00 76.56 82 ALA A CA 1
ATOM 613 C C . ALA A 1 82 ? 4.131 -10.259 -14.624 1.00 76.56 82 ALA A C 1
ATOM 615 O O . ALA A 1 82 ? 4.453 -11.395 -14.209 1.00 76.56 82 ALA A O 1
#

Mean predicted aligned error: 2.51 Å

Foldseek 3Di:
DLQVVQQVQLLVCLVVPDFFQVVSQVSSVVSQVVPPQKAWPDWFWADPPPRHGDGTGDQK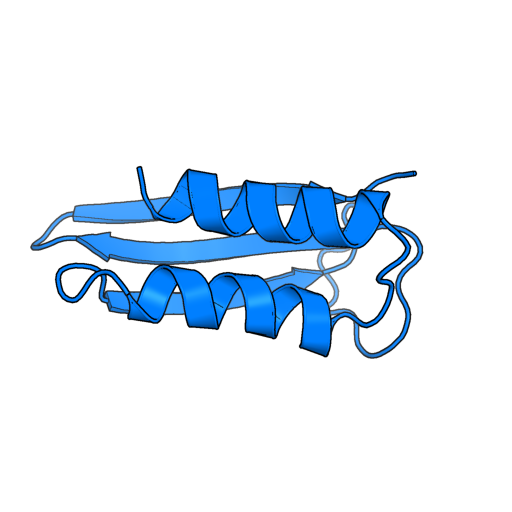TKIKTWIDRPPDIDIDIDIHHD

Solvent-accessible surface area (backbone atoms only — not comparable to full-atom values): 4580 Å² total; per-residue (Å²): 107,65,68,62,50,16,49,50,47,27,43,49,42,40,74,75,65,55,36,40,39,63,61,40,51,45,49,28,52,58,53,43,67,75,40,85,66,53,46,77,76,49,74,49,43,16,34,75,88,78,63,46,76,56,74,52,76,49,83,52,32,27,40,38,38,33,33,30,49,84,89,47,77,46,73,55,71,42,79,39,72,128

Secondary structure (DSSP, 8-state):
-HHHHHHHHHHHHHHHT--BHHHHHHHHHHHHHT-TTEEEEEEEEE-TTT-PBP-SB-SSEEEEEEEEETTEEEEEEEEE--

Nearest PDB structures (foldseek):
  3mxt-assembly1_A  TM=9.286E-01  e=6.804E-08  Campylobacter jejuni subsp. jejuni NCTC 11168 = ATCC 700819
  2ejc-assembly1_A-2  TM=9.430E-01  e=7.251E-08  Thermotoga maritima
  2x3f-assembly1_A  TM=9.257E-01  e=1.659E-07  Staphylococcus aureus subsp. aureus MRSA252
  3ag5-assembly1_A  TM=9.209E-01  e=3.562E-07  Staphylococcus aureus subsp. aureus NCTC 8325
  2x3f-assembly1_B  TM=9.229E-01  e=6.318E-07  Staphylococcus aureus subsp. aureus MRSA252